Protein AF-A0A8J5HLI8-F1 (afdb_monomer_lite)

Sequence (164 aa):
MSLSFPCSLRTPNSSSSIISHSTKELLLYYRTNPILLYWLLFIMSVLVSLPLEPLPLNAGILSGFSGLESVPGPQLPQIDFLKQWNDENQKKYAENDARFKSSSVLKELLEKSRLNKERNQRETQDKYCLRGAEWGVGDCSTQGMTQEDRDEFVSMLKKRAGGD

Organism: Zingiber officinale (NCBI:txid94328)

Foldseek 3Di:
DDDDDDDDDDDDDDPPPPVPPVVVVVVVVCVVCVPVVVVVVVVVVVVVPDPPPPDPPPPPPPPPDPDPPPPPDPDPPPPVVVVVVVVVVVVVVVVVVVVVVPDPVVVVVVVVVVVVVVVVVQLVVLVVLLVCLVVQDDPNGPVPPDPVVSVVVNVVSCVVNVHD

pLDDT: mean 74.15, std 18.77, range [30.2, 95.88]

Radius of gyration: 31.37 Å; chains: 1; bounding box: 64×56×74 Å

Secondary structure (DSSP, 8-state):
----------PPP--SSHHHHHHHHHHHHHHH-HHHHHHHHHHHHHHHHS--PPPP--TTSSTT---S--PPPP-----HHHHHHHHHHHHHHHHHHHHHHH-HHHHHHHHHHHHHHHHHHHHHHHHHHHHHHHHT-STT--TTS-HHHHHHHHHHHHHHTT--

Structure (mmCIF, N/CA/C/O backbone):
data_AF-A0A8J5HLI8-F1
#
_entry.id   AF-A0A8J5HLI8-F1
#
loop_
_atom_site.group_PDB
_atom_site.id
_atom_site.type_symbol
_atom_site.label_atom_id
_atom_site.label_alt_id
_atom_site.label_comp_id
_atom_site.label_asym_id
_atom_site.label_entity_id
_atom_site.label_seq_id
_atom_site.pdbx_PDB_ins_code
_atom_site.Cartn_x
_atom_site.Cartn_y
_atom_site.Cartn_z
_atom_site.occupancy
_atom_site.B_iso_or_equiv
_atom_site.auth_seq_id
_atom_site.auth_comp_id
_atom_site.auth_asym_id
_atom_site.auth_atom_id
_atom_site.pdbx_PDB_model_num
ATOM 1 N N . MET A 1 1 ? 38.967 17.977 19.215 1.00 33.03 1 MET A N 1
ATOM 2 C CA . MET A 1 1 ? 39.041 19.353 18.682 1.00 33.03 1 MET A CA 1
ATOM 3 C C . MET A 1 1 ? 38.290 19.392 17.357 1.00 33.03 1 MET A C 1
ATOM 5 O O . MET A 1 1 ? 38.621 18.601 16.491 1.00 33.03 1 MET A O 1
ATOM 9 N N . SER A 1 2 ? 37.119 20.034 17.309 1.00 31.14 2 SER A N 1
ATOM 10 C CA . SER A 1 2 ? 36.920 21.420 16.809 1.00 31.14 2 SER A CA 1
ATOM 11 C C . SER A 1 2 ? 36.676 21.401 15.287 1.00 31.14 2 SER A C 1
ATOM 13 O O . SER A 1 2 ? 37.589 21.073 14.548 1.00 31.14 2 SER A O 1
ATOM 15 N N . LEU A 1 3 ? 35.435 21.477 14.794 1.00 33.69 3 LEU A N 1
ATOM 16 C CA . LEU A 1 3 ? 34.524 22.635 14.662 1.00 33.69 3 LEU A CA 1
ATOM 17 C C . LEU A 1 3 ? 34.582 23.283 13.261 1.00 33.69 3 LEU A C 1
ATOM 19 O O . LEU A 1 3 ? 35.636 23.717 12.815 1.00 33.69 3 LEU A O 1
ATOM 23 N N . SER A 1 4 ? 33.378 23.438 12.694 1.00 30.20 4 SER A N 1
ATOM 24 C CA . SER A 1 4 ? 32.899 24.582 11.896 1.00 30.20 4 SER A CA 1
ATOM 25 C C . SER A 1 4 ? 33.018 24.591 10.358 1.00 30.20 4 SER A C 1
ATOM 27 O O . SER A 1 4 ? 34.085 24.709 9.770 1.00 30.20 4 SER A O 1
ATOM 29 N N . PHE A 1 5 ? 31.822 24.596 9.750 1.00 38.56 5 PHE A N 1
ATOM 30 C CA . PHE A 1 5 ? 31.390 25.259 8.502 1.00 38.56 5 PHE A CA 1
ATOM 31 C C . PHE A 1 5 ? 31.962 26.691 8.338 1.00 38.56 5 PHE A C 1
ATOM 33 O O . PHE A 1 5 ? 32.228 27.326 9.362 1.00 38.56 5 PHE A O 1
ATOM 40 N N . PRO A 1 6 ? 32.103 27.250 7.106 1.00 43.16 6 PRO A N 1
ATOM 41 C CA . PRO A 1 6 ? 30.935 27.739 6.344 1.00 43.16 6 PRO A CA 1
ATOM 42 C C . PRO A 1 6 ? 31.030 27.667 4.804 1.00 43.16 6 PRO A C 1
ATOM 44 O O . PRO A 1 6 ? 32.076 27.910 4.211 1.00 43.16 6 PRO A O 1
ATOM 47 N N . CYS A 1 7 ? 29.889 27.453 4.138 1.00 32.44 7 CYS A N 1
ATOM 48 C CA . CYS A 1 7 ? 29.722 27.804 2.727 1.00 32.44 7 CYS A CA 1
ATOM 49 C C . CYS A 1 7 ? 28.674 28.916 2.609 1.00 32.44 7 CYS A C 1
ATOM 51 O O . CYS A 1 7 ? 27.564 28.819 3.128 1.00 32.44 7 CYS A O 1
ATOM 53 N N . SER A 1 8 ? 29.103 29.998 1.971 1.00 32.28 8 SER A N 1
ATOM 54 C CA . SER A 1 8 ? 28.447 31.295 1.855 1.00 32.28 8 SER A CA 1
ATOM 55 C C . SER A 1 8 ? 27.202 31.241 0.957 1.00 32.28 8 SER A C 1
ATOM 57 O O .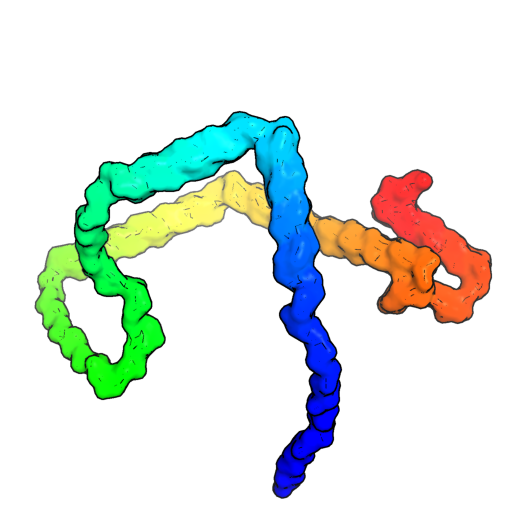 SER A 1 8 ? 27.294 30.825 -0.198 1.00 32.28 8 SER A O 1
ATOM 59 N N . LEU A 1 9 ? 26.048 31.690 1.465 1.00 34.34 9 LEU A N 1
ATOM 60 C CA . LEU A 1 9 ? 24.851 31.962 0.663 1.00 34.34 9 LEU A CA 1
ATOM 61 C C . LEU A 1 9 ? 24.996 33.337 -0.005 1.00 34.34 9 LEU A C 1
ATOM 63 O O . LEU A 1 9 ? 25.000 34.368 0.666 1.00 34.34 9 LEU A O 1
ATOM 67 N N . ARG A 1 10 ? 25.058 33.356 -1.338 1.00 33.34 10 ARG A N 1
ATOM 68 C CA . ARG A 1 10 ? 24.853 34.558 -2.152 1.00 33.34 10 ARG A CA 1
ATOM 69 C C . ARG A 1 10 ? 23.403 34.571 -2.630 1.00 33.34 10 ARG A C 1
ATOM 71 O O . ARG A 1 10 ? 23.010 33.732 -3.432 1.00 33.34 10 ARG A O 1
ATOM 78 N N . THR A 1 11 ? 22.612 35.512 -2.128 1.00 36.28 11 THR A N 1
ATOM 79 C CA . THR A 1 11 ? 21.251 35.785 -2.601 1.00 36.28 11 THR A CA 1
ATOM 80 C C . THR A 1 11 ? 21.286 36.608 -3.894 1.00 36.28 11 THR A C 1
ATOM 82 O O . THR A 1 11 ? 22.055 37.568 -3.988 1.00 36.28 11 THR A O 1
ATOM 85 N N . PRO A 1 12 ? 20.429 36.308 -4.884 1.00 40.56 12 PRO A N 1
ATOM 86 C CA . PRO A 1 12 ? 19.952 37.307 -5.821 1.00 40.56 12 PRO A CA 1
ATOM 87 C C . PRO A 1 12 ? 18.542 37.766 -5.423 1.00 40.56 12 PRO A C 1
ATOM 89 O O . PRO A 1 12 ? 17.614 36.973 -5.269 1.00 40.56 12 PRO A O 1
ATOM 92 N N . ASN A 1 13 ? 18.409 39.081 -5.262 1.00 44.47 13 ASN A N 1
ATOM 93 C CA . ASN A 1 13 ? 17.150 39.811 -5.159 1.00 44.47 13 ASN A CA 1
ATOM 94 C C . ASN A 1 13 ? 16.282 39.582 -6.407 1.00 44.47 13 ASN A C 1
ATOM 96 O O . ASN A 1 13 ? 16.722 39.918 -7.503 1.00 44.47 13 ASN A O 1
ATOM 100 N N . SER A 1 14 ? 15.043 39.100 -6.249 1.00 37.50 14 SER A N 1
ATOM 101 C CA . SER A 1 14 ? 13.959 39.303 -7.229 1.00 37.50 14 SER A CA 1
ATOM 102 C C . SER A 1 14 ? 12.597 38.915 -6.631 1.00 37.50 14 SER A C 1
ATOM 104 O O . SER A 1 14 ? 12.028 37.872 -6.942 1.00 37.50 14 SER A O 1
ATOM 106 N N . SER A 1 15 ? 12.073 39.743 -5.724 1.00 43.59 15 SER A N 1
ATOM 107 C CA . SER A 1 15 ? 10.790 39.496 -5.035 1.00 43.59 15 SER A CA 1
ATOM 108 C C . SER A 1 15 ? 9.577 40.154 -5.710 1.00 43.59 15 SER A C 1
ATOM 110 O O . SER A 1 15 ? 8.487 40.147 -5.144 1.00 43.59 15 SER A O 1
ATOM 112 N N . SER A 1 16 ? 9.721 40.722 -6.911 1.00 46.06 16 SER A N 1
ATOM 113 C CA . SER A 1 16 ? 8.694 41.624 -7.468 1.00 46.06 16 SER A CA 1
ATOM 114 C C . SER A 1 16 ? 7.832 41.032 -8.592 1.00 46.06 16 SER A C 1
ATOM 116 O O . SER A 1 16 ? 6.851 41.658 -8.981 1.00 46.06 16 SER A O 1
ATOM 118 N N . SER A 1 17 ? 8.144 39.847 -9.130 1.00 42.97 17 SER A N 1
ATOM 119 C CA . SER A 1 17 ? 7.461 39.312 -10.327 1.00 42.97 17 SER A CA 1
ATOM 120 C C . SER A 1 17 ? 6.417 38.218 -10.061 1.00 42.97 17 SER A C 1
ATOM 122 O O . SER A 1 17 ? 5.567 37.977 -10.916 1.00 42.97 17 SER A O 1
ATOM 124 N N . ILE A 1 18 ? 6.409 37.586 -8.883 1.00 46.09 18 ILE A N 1
ATOM 125 C CA . ILE A 1 18 ? 5.543 36.418 -8.613 1.00 46.09 18 ILE A CA 1
ATOM 126 C C . ILE A 1 18 ? 4.089 36.826 -8.290 1.00 46.09 18 ILE A C 1
ATOM 128 O O . ILE A 1 18 ? 3.152 36.087 -8.585 1.00 46.09 18 ILE A O 1
ATOM 132 N N . ILE A 1 19 ? 3.859 38.036 -7.767 1.00 47.78 19 ILE A N 1
ATOM 133 C CA . ILE A 1 19 ? 2.524 38.467 -7.304 1.00 47.78 19 ILE A CA 1
ATOM 134 C C . ILE A 1 19 ? 1.585 38.850 -8.473 1.00 47.78 19 ILE A C 1
ATOM 136 O O . ILE A 1 19 ? 0.367 38.747 -8.347 1.00 47.78 19 ILE A O 1
ATOM 140 N N . SER A 1 20 ? 2.111 39.241 -9.642 1.00 47.78 20 SER A N 1
ATOM 141 C CA . SER A 1 20 ? 1.281 39.771 -10.744 1.00 47.78 20 SER A CA 1
ATOM 142 C C . SER A 1 20 ? 0.682 38.704 -11.675 1.00 47.78 20 SER A C 1
ATOM 144 O O . SER A 1 20 ? -0.356 38.946 -12.289 1.00 47.78 20 SER A O 1
ATOM 146 N N . HIS A 1 21 ? 1.293 37.520 -11.785 1.00 43.38 21 HIS A N 1
ATOM 147 C CA . HIS A 1 21 ? 0.792 36.467 -12.683 1.00 43.38 21 HIS A CA 1
ATOM 148 C C . HIS A 1 21 ? -0.426 35.729 -12.103 1.00 43.38 21 HIS A C 1
ATOM 150 O O . HIS A 1 21 ? -1.353 35.390 -12.834 1.00 43.38 21 HIS A O 1
ATOM 156 N N . SER A 1 22 ? -0.462 35.547 -10.780 1.00 54.81 22 SER A N 1
ATOM 157 C CA . SER A 1 22 ? -1.525 34.805 -10.089 1.00 54.81 22 SER A CA 1
ATOM 158 C C . SER A 1 22 ? -2.890 35.514 -10.145 1.00 54.81 22 SER A C 1
ATOM 160 O O . SER A 1 22 ? -3.931 34.882 -10.320 1.00 54.81 22 SER A O 1
ATOM 162 N N . THR A 1 23 ? -2.906 36.849 -10.079 1.00 58.97 23 THR A N 1
ATOM 163 C CA . THR A 1 23 ? -4.155 37.631 -10.053 1.00 58.97 23 THR A CA 1
ATOM 164 C C . THR A 1 23 ? -4.862 37.693 -11.408 1.00 58.97 23 THR A C 1
ATOM 166 O O . THR A 1 23 ? -6.088 37.787 -11.451 1.00 58.97 23 THR A O 1
ATOM 169 N N . LYS A 1 24 ? -4.122 37.604 -12.520 1.00 58.19 24 LYS A N 1
ATOM 170 C CA . LYS A 1 24 ? -4.693 37.638 -13.878 1.00 58.19 24 LYS A CA 1
ATOM 171 C C . LYS A 1 24 ? -5.354 36.313 -14.263 1.00 58.19 24 LYS A C 1
ATOM 173 O O . LYS A 1 24 ? -6.447 36.332 -14.823 1.00 58.19 24 LYS A O 1
ATOM 178 N N . GLU A 1 25 ? -4.737 35.191 -13.899 1.00 60.38 25 GLU A N 1
ATOM 179 C CA . GLU A 1 25 ? -5.294 33.846 -14.107 1.00 60.38 25 GLU A CA 1
ATOM 180 C C . GLU A 1 25 ? -6.590 33.642 -13.305 1.00 60.38 25 GLU A C 1
ATOM 182 O O . GLU A 1 25 ? -7.599 33.183 -13.842 1.00 60.38 25 GLU A O 1
ATOM 187 N N . LEU A 1 26 ? -6.616 34.088 -12.043 1.00 60.97 26 LEU A N 1
ATOM 188 C CA . LEU A 1 26 ? -7.827 34.045 -11.216 1.00 60.97 26 LEU A CA 1
ATOM 189 C C . LEU A 1 26 ? -8.957 34.918 -11.785 1.00 60.97 26 LEU A C 1
ATOM 191 O O . LEU A 1 26 ? -10.111 34.492 -11.801 1.00 60.97 26 LEU A O 1
ATOM 195 N N . LEU A 1 27 ? -8.652 36.111 -12.305 1.00 59.38 27 LEU A N 1
ATOM 196 C CA . LEU A 1 27 ? -9.665 36.981 -12.916 1.00 59.38 27 LEU A CA 1
ATOM 197 C C . LEU A 1 27 ? -10.239 36.411 -14.223 1.00 59.38 27 LEU A C 1
ATOM 199 O O . LEU A 1 27 ? -11.434 36.569 -14.480 1.00 59.38 27 LEU A O 1
ATOM 203 N N . LEU A 1 28 ? -9.430 35.725 -15.038 1.00 58.72 28 LEU A N 1
ATOM 204 C CA . LEU A 1 28 ? -9.914 35.041 -16.244 1.00 58.72 28 LEU A CA 1
ATOM 205 C C . LEU A 1 28 ? -10.793 33.829 -15.902 1.00 58.72 28 LEU A C 1
ATOM 207 O O . LEU A 1 28 ? -11.820 33.615 -16.549 1.00 58.72 28 LEU A O 1
ATOM 211 N N . TYR A 1 29 ? -10.461 33.093 -14.839 1.00 60.44 29 TYR A N 1
ATOM 212 C CA . TYR A 1 29 ? -11.270 31.977 -14.346 1.00 60.44 29 TYR A CA 1
ATOM 213 C C . TYR A 1 29 ? -12.655 32.433 -13.853 1.00 60.44 29 TYR A C 1
ATOM 215 O O . TYR A 1 29 ? -13.677 31.873 -14.248 1.00 60.44 29 TYR A O 1
ATOM 223 N N . TYR A 1 30 ? -12.722 33.522 -13.085 1.00 57.78 30 TYR A N 1
ATOM 224 C CA . TYR A 1 30 ? -13.994 34.083 -12.613 1.00 57.78 30 TYR A CA 1
ATOM 225 C C . TYR A 1 30 ? -14.850 34.716 -13.720 1.00 57.78 30 TYR A C 1
ATOM 227 O O . TYR A 1 30 ? -16.074 34.765 -13.603 1.00 57.78 30 TYR A O 1
ATOM 235 N N . ARG A 1 31 ? -14.232 35.167 -14.819 1.00 56.12 31 ARG A N 1
ATOM 236 C CA . ARG A 1 31 ? -14.945 35.723 -15.978 1.00 56.12 31 ARG A CA 1
ATOM 237 C C . ARG A 1 31 ? -15.644 34.656 -16.827 1.00 56.12 31 ARG A C 1
ATOM 239 O O . ARG A 1 31 ? -16.620 34.975 -17.499 1.00 56.12 31 ARG A O 1
ATOM 246 N N . THR A 1 32 ? -15.170 33.410 -16.801 1.00 62.66 32 THR A N 1
ATOM 247 C CA . THR A 1 32 ? -15.750 32.308 -17.593 1.00 62.66 32 THR A CA 1
ATOM 248 C C . THR A 1 32 ? -16.896 31.585 -16.886 1.00 62.66 32 THR A C 1
ATOM 250 O O . THR A 1 32 ? -17.708 30.953 -17.554 1.00 62.66 32 THR A O 1
ATOM 253 N N . ASN A 1 33 ? -17.011 31.705 -15.557 1.00 64.12 33 ASN A N 1
ATOM 254 C CA . ASN A 1 33 ? -18.016 30.991 -14.767 1.00 64.12 33 ASN A CA 1
ATOM 255 C C . ASN A 1 33 ? -18.652 31.895 -13.691 1.00 64.12 33 ASN A C 1
ATOM 257 O O . ASN A 1 33 ? -18.245 31.846 -12.527 1.00 64.12 33 ASN A O 1
ATOM 261 N N . PRO A 1 34 ? -19.698 32.680 -14.026 1.00 68.19 34 PRO A N 1
ATOM 262 C CA . PRO A 1 34 ? -20.361 33.563 -13.061 1.00 68.19 34 PRO A CA 1
ATOM 263 C C . PRO A 1 34 ? -21.000 32.784 -11.902 1.00 68.19 34 PRO A C 1
ATOM 265 O O . PRO A 1 34 ? -21.127 33.304 -10.800 1.00 68.19 34 PRO A O 1
ATOM 268 N N . ILE A 1 35 ? -21.336 31.509 -12.117 1.00 75.44 35 ILE A N 1
ATOM 269 C CA . ILE A 1 35 ? -21.903 30.616 -11.101 1.00 75.44 35 ILE A CA 1
ATOM 270 C C . ILE A 1 35 ? -20.911 30.397 -9.947 1.00 75.44 35 ILE A C 1
ATOM 272 O O . ILE A 1 35 ? -21.309 30.461 -8.789 1.00 75.44 35 ILE A O 1
ATOM 276 N N . LEU A 1 36 ? -19.616 30.223 -10.233 1.00 75.12 36 LEU A N 1
ATOM 277 C CA . LEU A 1 36 ? -18.587 30.070 -9.194 1.00 75.12 36 LEU A CA 1
ATOM 278 C C . LEU A 1 36 ? -18.420 31.347 -8.360 1.00 75.12 36 LEU A C 1
ATOM 280 O O . LEU A 1 36 ? -18.214 31.261 -7.151 1.00 75.12 36 LEU A O 1
ATOM 284 N N . LEU A 1 37 ? -18.593 32.521 -8.979 1.00 76.62 37 LEU A N 1
ATOM 285 C CA . LEU A 1 37 ? -18.614 33.800 -8.266 1.00 76.62 37 LEU A CA 1
ATOM 286 C C . LEU A 1 37 ? -19.785 33.900 -7.301 1.00 76.62 37 LEU A C 1
ATOM 288 O O . LEU A 1 37 ? -19.589 34.254 -6.142 1.00 76.62 37 LEU A O 1
ATOM 292 N N . TYR A 1 38 ? -20.981 33.536 -7.756 1.00 78.56 38 TYR A N 1
ATOM 293 C CA . TYR A 1 38 ? -22.163 33.517 -6.903 1.00 78.56 38 TYR A CA 1
ATOM 294 C C . TYR A 1 38 ? -22.027 32.520 -5.751 1.00 78.56 38 TYR A C 1
ATOM 296 O O . TYR A 1 38 ? -22.377 32.865 -4.629 1.00 78.56 38 TYR A O 1
ATOM 304 N N . TRP A 1 39 ? -21.463 31.332 -5.984 1.00 81.50 39 TRP A N 1
ATOM 305 C CA . TRP A 1 39 ? -21.210 30.352 -4.924 1.00 81.50 39 TRP A CA 1
ATOM 306 C C . TRP A 1 39 ? -20.206 30.854 -3.881 1.00 81.50 39 TRP A C 1
ATOM 308 O O . TRP A 1 39 ? -20.435 30.692 -2.685 1.00 81.50 39 TRP A O 1
ATOM 318 N N . LEU A 1 40 ? -19.122 31.503 -4.306 1.00 81.69 40 LEU A N 1
ATOM 319 C CA . LEU A 1 40 ? -18.107 32.020 -3.385 1.00 81.69 40 LEU A CA 1
ATOM 320 C C . LEU A 1 40 ? -18.614 33.235 -2.599 1.00 81.69 40 LEU A C 1
ATOM 322 O O . LEU A 1 40 ? -18.397 33.313 -1.391 1.00 81.69 40 LEU A O 1
ATOM 326 N N . LEU A 1 41 ? -19.375 34.128 -3.237 1.00 82.31 41 LEU A N 1
ATOM 327 C CA . LEU A 1 41 ? -20.055 35.229 -2.549 1.00 82.31 41 LEU A CA 1
ATOM 328 C C . LEU A 1 41 ? -21.144 34.728 -1.591 1.00 82.31 41 LEU A C 1
ATOM 330 O O . LEU A 1 41 ? -21.294 35.273 -0.500 1.00 82.31 41 LEU A O 1
ATOM 334 N N . PHE A 1 42 ? -21.865 33.666 -1.956 1.00 81.75 42 PHE A N 1
ATOM 335 C CA . PHE A 1 42 ? -22.874 33.039 -1.105 1.00 81.75 42 PHE A CA 1
ATOM 336 C C . PHE A 1 42 ? -22.248 32.418 0.150 1.00 81.75 42 PHE A C 1
ATOM 338 O O . PHE A 1 42 ? -22.711 32.689 1.255 1.00 81.75 42 PHE A O 1
ATOM 345 N N . ILE A 1 43 ? -21.145 31.675 0.010 1.00 82.81 43 ILE A N 1
ATOM 346 C CA . ILE A 1 43 ? -20.406 31.106 1.150 1.00 82.81 43 ILE A CA 1
ATOM 347 C C . ILE A 1 43 ? -19.894 32.217 2.078 1.00 82.81 43 ILE A C 1
ATOM 349 O O . ILE A 1 43 ? -20.052 32.118 3.295 1.00 82.81 43 ILE A O 1
ATOM 353 N N . MET A 1 44 ? -19.345 33.302 1.523 1.00 79.00 44 MET A N 1
ATOM 354 C CA . MET A 1 44 ? -18.882 34.444 2.321 1.00 79.00 44 MET A CA 1
ATOM 355 C C . MET A 1 44 ? -20.037 35.172 3.028 1.00 79.00 44 MET A C 1
ATOM 357 O O . MET A 1 44 ? -19.896 35.558 4.185 1.00 79.00 44 MET A O 1
ATOM 361 N N . SER A 1 45 ? -21.196 35.318 2.379 1.00 77.31 45 SER A N 1
ATOM 362 C CA . SER A 1 45 ? -22.390 35.933 2.978 1.00 77.31 45 SER A CA 1
ATOM 363 C C . SER A 1 45 ? -22.973 35.098 4.123 1.00 77.31 45 SER A C 1
ATOM 365 O O . SER A 1 45 ? -23.423 35.655 5.128 1.00 77.31 45 SER A O 1
ATOM 367 N N . VAL A 1 46 ? -22.974 33.770 3.980 1.00 75.19 46 VAL A N 1
ATOM 368 C CA . VAL A 1 46 ? -23.428 32.838 5.023 1.00 75.19 46 VAL A CA 1
ATOM 369 C C . VAL A 1 46 ? -22.482 32.886 6.225 1.00 75.19 46 VAL A C 1
ATOM 371 O O . VAL A 1 46 ? -22.949 32.912 7.361 1.00 75.19 46 VAL A O 1
ATOM 374 N N . LEU A 1 47 ? -21.170 32.997 5.991 1.00 71.12 47 LEU A N 1
ATOM 375 C CA . LEU A 1 47 ? -20.164 33.073 7.054 1.00 71.12 47 LEU A CA 1
ATOM 376 C C . LEU A 1 47 ? -20.276 34.345 7.913 1.00 71.12 47 LEU A C 1
ATOM 378 O O . LEU A 1 47 ? -20.031 34.292 9.112 1.00 71.12 47 LEU A O 1
ATOM 382 N N . VAL A 1 48 ? -20.677 35.475 7.319 1.00 72.69 48 VAL A N 1
ATOM 383 C CA . VAL A 1 48 ? -20.849 36.762 8.028 1.00 72.69 48 VAL A CA 1
ATOM 384 C C . VAL A 1 48 ? -22.137 36.808 8.859 1.00 72.69 48 VAL A C 1
ATOM 386 O O . VAL A 1 48 ? -22.229 37.579 9.811 1.00 72.69 48 VAL A O 1
ATOM 389 N N . SER A 1 49 ? -23.126 35.980 8.519 1.00 70.50 49 SER A N 1
ATOM 390 C CA . SER A 1 49 ? -24.446 35.976 9.167 1.00 70.50 49 SER A CA 1
ATOM 391 C C . SER A 1 49 ? -24.560 34.953 10.305 1.00 70.50 49 SER A C 1
ATOM 393 O O . SER A 1 49 ? -25.573 34.926 11.004 1.00 70.50 49 SER A O 1
ATOM 395 N N . LEU A 1 50 ? -23.540 34.111 10.501 1.00 72.38 50 LEU A N 1
ATOM 396 C CA . LEU A 1 50 ? -23.448 33.206 11.643 1.00 72.38 50 LEU A CA 1
ATOM 397 C C . LEU A 1 50 ? -23.034 34.016 12.882 1.00 72.38 50 LEU A C 1
ATOM 399 O O . LEU A 1 50 ? -21.967 34.637 12.861 1.00 72.38 50 LEU A O 1
ATOM 403 N N . PRO A 1 51 ? -23.837 34.038 13.963 1.00 61.81 51 PRO A N 1
ATOM 404 C CA . PRO A 1 51 ? -23.390 34.629 15.214 1.00 61.81 51 PRO A CA 1
ATOM 405 C C . PRO A 1 51 ? -22.110 33.907 15.649 1.00 61.81 51 PRO A C 1
ATOM 407 O O . PRO A 1 51 ? -22.079 32.678 15.714 1.00 61.81 51 PRO A O 1
ATOM 410 N N . LEU A 1 52 ? -21.047 34.671 15.925 1.00 65.56 52 LEU A N 1
ATOM 411 C CA . LEU A 1 52 ? -19.881 34.186 16.663 1.00 65.56 52 LEU A CA 1
ATOM 412 C C . LEU A 1 52 ? -20.344 33.853 18.088 1.00 65.56 52 LEU A C 1
ATOM 414 O O . LEU A 1 52 ? -20.129 34.614 19.030 1.00 65.56 52 LEU A O 1
ATOM 418 N N . GLU A 1 53 ? -21.028 32.726 18.246 1.00 69.38 53 GLU A N 1
ATOM 419 C CA . GLU A 1 53 ? -21.151 32.087 19.543 1.00 69.38 53 GLU A CA 1
ATOM 420 C C . GLU A 1 53 ? -19.730 31.706 19.976 1.00 69.38 53 GLU A C 1
ATOM 422 O O . GLU A 1 53 ? -18.995 31.085 19.196 1.00 69.38 53 GLU A O 1
ATOM 427 N N . PRO A 1 54 ? -19.281 32.121 21.175 1.00 65.31 54 PRO A N 1
ATOM 428 C CA . PRO A 1 54 ? -17.987 31.702 21.673 1.00 65.31 54 PRO A CA 1
ATOM 429 C C . PRO A 1 54 ? -18.003 30.178 21.742 1.00 65.31 54 PRO A C 1
ATOM 431 O O . PRO A 1 54 ? -18.783 29.590 22.492 1.00 65.31 54 PRO A O 1
ATOM 434 N N . LEU A 1 55 ? -17.141 29.542 20.946 1.00 65.06 55 LEU A N 1
ATOM 435 C CA . LEU A 1 55 ? -16.816 28.133 21.119 1.00 65.06 55 LEU A CA 1
ATOM 436 C C . LEU A 1 55 ? -16.535 27.931 22.616 1.00 65.06 55 LEU A C 1
ATOM 438 O O . LEU A 1 55 ? -15.700 28.671 23.152 1.00 65.06 55 LEU A O 1
ATOM 442 N N . PRO A 1 56 ? -17.207 26.992 23.313 1.00 58.41 56 PRO A N 1
ATOM 443 C CA . PRO A 1 56 ? -16.810 26.649 24.668 1.00 58.41 56 PRO A CA 1
ATOM 444 C C . PRO A 1 56 ? -15.330 26.302 24.589 1.00 58.41 56 PRO A C 1
ATOM 446 O O . PRO A 1 56 ? -14.939 25.432 23.808 1.00 58.41 56 PRO A O 1
ATOM 449 N N . LEU A 1 57 ? -14.515 27.084 25.298 1.00 49.03 57 LEU A N 1
ATOM 450 C CA . LEU A 1 57 ? -13.065 27.049 25.219 1.00 49.03 57 LEU A CA 1
ATOM 451 C C . LEU A 1 57 ? -12.612 25.613 25.498 1.00 49.03 57 LEU A C 1
ATOM 453 O O . LEU A 1 57 ? -12.550 25.166 26.641 1.00 49.03 57 LEU A O 1
ATOM 457 N N . ASN A 1 58 ? -12.345 24.869 24.431 1.00 53.47 58 ASN A N 1
ATOM 458 C CA . ASN A 1 58 ? -11.720 23.570 24.503 1.00 53.47 58 ASN A CA 1
ATOM 459 C C . ASN A 1 58 ? -10.280 23.850 24.932 1.00 53.47 58 ASN A C 1
ATOM 461 O O . ASN A 1 58 ? -9.457 24.304 24.133 1.00 53.47 58 ASN A O 1
ATOM 465 N N . ALA A 1 59 ? -10.000 23.675 26.221 1.00 59.19 59 ALA A N 1
ATOM 466 C CA . ALA A 1 59 ? -8.654 23.704 26.769 1.00 59.19 59 ALA A CA 1
ATOM 467 C C . ALA A 1 59 ? -7.876 22.495 26.216 1.00 59.19 59 ALA A C 1
ATOM 469 O O . ALA A 1 59 ? -7.692 21.488 26.887 1.00 59.19 59 ALA A O 1
ATOM 470 N N . GLY A 1 60 ? -7.476 22.581 24.948 1.00 56.94 60 GLY A N 1
ATOM 471 C CA . GLY A 1 60 ? -6.866 21.478 24.208 1.00 56.94 60 GLY A CA 1
ATOM 472 C C . GLY A 1 60 ? -5.951 21.912 23.064 1.00 56.94 60 GLY A C 1
ATOM 473 O O . GLY A 1 60 ? -5.432 21.058 22.359 1.00 56.94 60 GLY A O 1
ATOM 474 N N . ILE A 1 61 ? -5.717 23.218 22.877 1.00 58.28 61 ILE A N 1
ATOM 475 C CA . ILE A 1 61 ? -4.802 23.738 21.837 1.00 58.28 61 ILE A CA 1
ATOM 476 C C . ILE A 1 61 ? -3.490 24.285 22.432 1.00 58.28 61 ILE A C 1
ATOM 478 O O . ILE A 1 61 ? -2.634 24.779 21.707 1.00 58.28 61 ILE A O 1
ATOM 482 N N . LEU A 1 62 ? -3.300 24.167 23.755 1.00 53.31 62 LEU A N 1
ATOM 483 C CA . LEU A 1 62 ? -2.062 24.568 24.438 1.00 53.31 62 LEU A CA 1
ATOM 484 C C . LEU A 1 62 ? -1.463 23.491 25.358 1.00 53.31 62 LEU A C 1
ATOM 486 O O . LEU A 1 62 ? -0.515 23.777 26.081 1.00 53.31 62 LEU A O 1
ATOM 490 N N . SER A 1 63 ? -1.936 22.237 25.317 1.00 57.00 63 SER A N 1
ATOM 491 C CA . SER A 1 63 ? -1.380 21.156 26.160 1.00 57.00 63 SER A CA 1
ATOM 492 C C . SER A 1 63 ? -0.062 20.562 25.627 1.00 57.00 63 SER A C 1
ATOM 494 O O . SER A 1 63 ? 0.285 19.429 25.954 1.00 57.00 63 SER A O 1
ATOM 496 N N . GLY A 1 64 ? 0.652 21.295 24.768 1.00 56.12 64 GLY A N 1
ATOM 497 C CA . GLY A 1 64 ? 1.923 20.877 24.170 1.00 56.12 64 GLY A CA 1
ATOM 498 C C . GLY A 1 64 ? 3.142 21.673 24.639 1.00 56.12 64 GLY A C 1
ATOM 499 O O . GLY A 1 64 ? 4.261 21.290 24.315 1.00 56.12 64 GLY A O 1
ATOM 500 N N . PHE A 1 65 ? 2.960 22.761 25.398 1.00 53.59 65 PHE A N 1
ATOM 501 C CA . PHE A 1 65 ? 4.077 23.484 26.005 1.00 53.59 65 PHE A CA 1
ATOM 502 C C . PHE A 1 65 ? 4.128 23.156 27.494 1.00 53.59 65 PHE A C 1
ATOM 504 O O . PHE A 1 65 ? 3.419 23.751 28.304 1.00 53.59 65 PHE A O 1
ATOM 511 N N . SER A 1 66 ? 4.965 22.188 27.864 1.00 58.66 66 SER A N 1
ATOM 512 C CA . SER A 1 66 ? 5.353 21.962 29.255 1.00 58.66 66 SER A CA 1
ATOM 513 C C . SER A 1 66 ? 6.252 23.117 29.713 1.00 58.66 66 SER A C 1
ATOM 515 O O . SER A 1 66 ? 7.477 23.001 29.738 1.00 58.66 66 SER A O 1
ATOM 517 N N . GLY A 1 67 ? 5.639 24.266 30.005 1.00 56.22 67 GLY A N 1
ATOM 518 C CA . GLY A 1 67 ? 6.259 25.328 30.790 1.00 56.22 67 GLY A CA 1
ATOM 519 C C . GLY A 1 67 ? 6.453 24.858 32.235 1.00 56.22 67 GLY A C 1
ATOM 520 O O . GLY A 1 67 ? 5.721 23.992 32.705 1.00 56.22 67 GLY A O 1
ATOM 521 N N . LEU A 1 68 ? 7.450 25.419 32.919 1.00 59.59 68 LEU A N 1
ATOM 522 C CA . LEU A 1 68 ? 8.017 25.030 34.224 1.00 59.59 68 LEU A CA 1
ATOM 523 C C . LEU A 1 68 ? 7.062 25.026 35.448 1.00 59.59 68 LEU A C 1
ATOM 525 O O . LEU A 1 68 ? 7.529 25.001 36.579 1.00 59.59 68 LEU A O 1
ATOM 529 N N . GLU A 1 69 ? 5.747 24.990 35.253 1.00 58.47 69 GLU A N 1
ATOM 530 C CA . GLU A 1 69 ? 4.724 24.936 36.303 1.00 58.47 69 GLU A CA 1
ATOM 531 C C . GLU A 1 69 ? 3.723 23.803 36.006 1.00 58.47 69 GLU A C 1
ATOM 533 O O . GLU A 1 69 ? 2.512 24.011 35.946 1.00 58.47 69 GLU A O 1
ATOM 538 N N . SER A 1 70 ? 4.194 22.567 35.797 1.00 55.97 70 SER A N 1
ATOM 539 C CA . SER A 1 70 ? 3.300 21.407 35.913 1.00 55.97 70 SER A CA 1
ATOM 540 C C . SER A 1 70 ? 3.042 21.156 37.398 1.00 55.97 70 SER A C 1
ATOM 542 O O . SER A 1 70 ? 3.609 20.241 38.000 1.00 55.97 70 SER A O 1
ATOM 544 N N . VAL A 1 71 ? 2.232 22.020 38.012 1.00 65.62 71 VAL A N 1
ATOM 545 C CA . VAL A 1 71 ? 1.659 21.754 39.331 1.00 65.62 71 VAL A CA 1
ATOM 546 C C . VAL A 1 71 ? 0.994 20.382 39.223 1.00 65.62 71 VAL A C 1
ATOM 548 O O . VAL A 1 71 ? 0.138 20.209 38.347 1.00 65.62 71 VAL A O 1
ATOM 551 N N . PRO A 1 72 ? 1.420 19.377 40.012 1.00 66.62 72 PRO A N 1
ATOM 552 C CA . PRO A 1 72 ? 0.837 18.051 39.928 1.00 66.62 72 PRO A CA 1
ATOM 553 C C . PRO A 1 72 ? -0.659 18.205 40.168 1.00 66.62 72 PRO A C 1
ATOM 555 O O . PRO A 1 72 ? -1.079 18.712 41.211 1.00 66.62 72 PRO A O 1
ATOM 558 N N . GLY A 1 73 ? -1.450 17.834 39.159 1.00 68.81 73 GLY A N 1
ATOM 559 C CA . GLY A 1 73 ? -2.898 17.859 39.266 1.00 68.81 73 GLY A CA 1
ATOM 560 C C . GLY A 1 73 ? -3.306 17.110 40.536 1.00 68.81 73 GLY A C 1
ATOM 561 O O . GLY A 1 73 ? -2.691 16.086 40.855 1.00 68.81 73 GLY A O 1
ATOM 562 N N . PRO A 1 74 ? -4.281 17.625 41.302 1.00 70.62 74 PRO A N 1
ATOM 563 C CA . PRO A 1 74 ? -4.713 16.973 42.527 1.00 70.62 74 PRO A CA 1
ATOM 564 C C . PRO A 1 74 ? -5.062 15.516 42.221 1.00 70.62 74 PRO A C 1
ATOM 566 O O . PRO A 1 74 ? -5.768 15.231 41.253 1.00 70.62 74 PRO A O 1
ATOM 569 N N . GLN A 1 75 ? -4.539 14.596 43.033 1.00 68.31 75 GLN A N 1
ATOM 570 C CA . GLN A 1 75 ? -4.853 13.176 42.921 1.00 68.31 75 GLN A CA 1
ATOM 571 C C . GLN A 1 75 ? -6.366 13.032 43.081 1.00 68.31 75 GLN A C 1
ATOM 573 O O . GLN A 1 75 ? -6.898 13.288 44.165 1.00 68.31 75 GLN A O 1
ATOM 578 N N . LEU A 1 76 ? -7.065 12.684 41.996 1.00 65.94 76 LEU A N 1
ATOM 579 C CA . LEU A 1 76 ? -8.500 12.449 42.073 1.00 65.94 76 LEU A CA 1
ATOM 580 C C . LEU A 1 76 ? -8.731 11.337 43.107 1.00 65.94 76 LEU A C 1
ATOM 582 O O . LEU A 1 76 ? -8.047 10.309 43.041 1.00 65.94 76 LEU A O 1
ATOM 586 N N . PRO A 1 77 ? -9.664 11.512 44.061 1.00 67.44 77 PRO A N 1
ATOM 587 C CA . PRO A 1 77 ? -10.028 10.429 44.958 1.00 67.44 77 PRO A CA 1
ATOM 588 C C . PRO A 1 77 ? -10.453 9.243 44.092 1.00 67.44 77 PRO A C 1
ATOM 590 O O . PRO A 1 77 ? -11.336 9.377 43.243 1.00 67.44 77 PRO A O 1
ATOM 593 N N . GLN A 1 78 ? -9.775 8.104 44.257 1.00 68.44 78 GLN A N 1
ATOM 594 C CA . GLN A 1 78 ? -10.115 6.872 43.553 1.00 68.44 78 GLN A CA 1
ATOM 595 C C . GLN A 1 78 ? -11.454 6.386 44.095 1.00 68.44 78 GLN A C 1
ATOM 597 O O . GLN A 1 78 ? -11.523 5.618 45.046 1.00 68.44 78 GLN A O 1
ATOM 602 N N . ILE A 1 79 ? -12.530 6.901 43.517 1.00 77.50 79 ILE A N 1
ATOM 603 C CA . ILE A 1 79 ? -13.862 6.364 43.720 1.00 77.50 79 ILE A CA 1
ATOM 604 C C . ILE A 1 79 ? -13.900 5.003 43.026 1.00 77.50 79 ILE A C 1
ATOM 606 O O . ILE A 1 79 ? -13.685 4.914 41.815 1.00 77.50 79 ILE A O 1
ATOM 610 N N . ASP A 1 80 ? -14.141 3.945 43.806 1.00 81.81 80 ASP A N 1
ATOM 611 C CA . ASP A 1 80 ? -14.063 2.545 43.359 1.00 81.81 80 ASP A CA 1
ATOM 612 C C . ASP A 1 80 ? -14.900 2.285 42.096 1.00 81.81 80 ASP A C 1
ATOM 614 O O . ASP A 1 80 ? -14.489 1.542 41.206 1.00 81.81 80 ASP A O 1
ATOM 618 N N . PHE A 1 81 ? -16.022 2.998 41.958 1.00 82.75 81 PHE A N 1
ATOM 619 C CA . PHE A 1 81 ? -16.870 2.980 40.769 1.00 82.75 81 PHE A CA 1
ATOM 620 C C . PHE A 1 81 ? -16.165 3.467 39.488 1.00 82.75 81 PHE A C 1
ATOM 622 O O . PHE A 1 81 ? -16.318 2.826 38.452 1.00 82.75 81 PHE A O 1
ATOM 629 N N . LEU A 1 82 ? -15.384 4.559 39.513 1.00 82.31 82 LEU A N 1
ATOM 630 C CA . LEU A 1 82 ? -14.698 5.045 38.298 1.00 82.31 82 LEU A CA 1
ATOM 631 C C . LEU A 1 82 ? -13.605 4.081 37.865 1.00 82.31 82 LEU A C 1
ATOM 633 O O . LEU A 1 82 ? -13.408 3.880 36.669 1.00 82.31 82 LEU A O 1
ATOM 637 N N . LYS A 1 83 ? -12.897 3.495 38.833 1.00 85.31 83 LYS A N 1
ATOM 638 C CA . LYS A 1 83 ? -11.848 2.521 38.552 1.00 85.31 83 LYS A CA 1
ATOM 639 C C . LYS A 1 83 ? -12.446 1.265 37.922 1.00 85.31 83 LYS A C 1
ATOM 641 O O . LYS A 1 83 ? -12.020 0.876 36.841 1.00 85.31 83 LYS A O 1
ATOM 646 N N . GLN A 1 84 ? -13.499 0.718 38.530 1.00 88.44 84 GLN A N 1
ATOM 647 C CA . GLN A 1 84 ? -14.223 -0.426 37.984 1.00 88.44 84 GLN A CA 1
ATOM 648 C C . GLN A 1 84 ? -14.813 -0.125 36.597 1.00 88.44 84 GLN A C 1
ATOM 650 O O . GLN A 1 84 ? -14.676 -0.934 35.686 1.00 88.44 84 GLN A O 1
ATOM 655 N N . TRP A 1 85 ? -15.411 1.053 36.399 1.00 88.44 85 TRP A N 1
ATOM 656 C CA . TRP A 1 85 ? -15.967 1.456 35.105 1.00 88.44 85 TRP A CA 1
ATOM 657 C C . TRP A 1 85 ? -14.883 1.615 34.031 1.00 88.44 85 TRP A C 1
ATOM 659 O O . TRP A 1 85 ? -15.074 1.198 32.888 1.00 88.44 85 TRP A O 1
ATOM 669 N N . ASN A 1 86 ? -13.726 2.185 34.374 1.00 89.12 86 ASN A N 1
ATOM 670 C CA . ASN A 1 86 ? -12.602 2.304 33.449 1.00 89.12 86 ASN A CA 1
ATOM 671 C C . ASN A 1 86 ? -12.033 0.925 33.075 1.00 89.12 86 ASN A C 1
ATOM 673 O O . ASN A 1 86 ? -11.846 0.644 31.891 1.00 89.12 86 ASN A O 1
ATOM 677 N N . ASP A 1 87 ? -11.852 0.043 34.062 1.00 89.75 87 ASP A N 1
ATOM 678 C CA . ASP A 1 87 ? -11.364 -1.326 33.865 1.00 89.75 87 ASP A CA 1
ATOM 679 C C . ASP A 1 87 ? -12.339 -2.155 33.004 1.00 89.75 87 ASP A C 1
ATOM 681 O O . ASP A 1 87 ? -11.929 -2.854 32.073 1.00 89.75 87 ASP A O 1
ATOM 685 N N . GLU A 1 88 ? -13.649 -2.038 33.247 1.00 91.38 88 GLU A N 1
ATOM 686 C CA . GLU A 1 88 ? -14.691 -2.697 32.451 1.00 91.38 88 GLU A CA 1
ATOM 687 C C . GLU A 1 88 ? -14.729 -2.189 31.004 1.00 91.38 88 GLU A C 1
ATOM 689 O O . GLU A 1 88 ? -14.881 -2.984 30.071 1.00 91.38 88 GLU A O 1
ATOM 694 N N . ASN A 1 89 ? -14.559 -0.883 30.783 1.00 92.62 89 ASN A N 1
ATOM 695 C CA . ASN A 1 89 ? -14.479 -0.331 29.433 1.00 92.62 89 ASN A CA 1
ATOM 696 C C . ASN A 1 89 ? -13.211 -0.781 28.714 1.00 92.62 89 ASN A C 1
ATOM 698 O O . ASN A 1 89 ? -13.285 -1.220 27.567 1.00 92.62 89 ASN A O 1
ATOM 702 N N . GLN A 1 90 ? -12.060 -0.740 29.383 1.00 92.81 90 GLN A N 1
ATOM 703 C CA . GLN A 1 90 ? -10.798 -1.209 28.820 1.00 92.81 90 GLN A CA 1
ATOM 704 C C . GLN A 1 90 ? -10.879 -2.687 28.426 1.00 92.81 90 GLN A C 1
ATOM 706 O O . GLN A 1 90 ? -10.449 -3.061 27.331 1.00 92.81 90 GLN A O 1
ATOM 711 N N . LYS A 1 91 ? -11.510 -3.515 29.266 1.00 95.56 91 LYS A N 1
ATOM 712 C CA . LYS A 1 91 ? -11.789 -4.918 28.953 1.00 95.56 91 LYS A CA 1
ATOM 713 C C . LYS A 1 91 ? -12.675 -5.059 27.712 1.00 95.56 91 LYS A C 1
ATOM 715 O O . LYS A 1 91 ? -12.322 -5.814 26.811 1.00 95.56 91 LYS A O 1
ATOM 720 N N . LYS A 1 92 ? -13.765 -4.290 27.604 1.00 95.50 92 LYS A N 1
ATOM 721 C CA . LYS A 1 92 ? -14.637 -4.293 26.412 1.00 95.50 92 LYS A CA 1
ATOM 722 C C . LYS A 1 92 ? -13.896 -3.882 25.137 1.00 95.50 92 LYS A C 1
ATOM 724 O O . LYS A 1 92 ? -14.116 -4.487 24.088 1.00 95.50 92 LYS A O 1
ATOM 729 N N . TYR A 1 93 ? -13.006 -2.891 25.201 1.00 94.88 93 TYR A N 1
ATOM 730 C CA . TYR A 1 93 ? -12.179 -2.505 24.054 1.00 94.88 93 TYR A CA 1
ATOM 731 C C . TYR A 1 93 ? -11.213 -3.621 23.645 1.00 94.88 93 TYR A C 1
ATOM 733 O O . TYR A 1 93 ? -11.113 -3.925 22.458 1.00 94.88 93 TYR A O 1
ATOM 741 N N . ALA A 1 94 ? -10.558 -4.275 24.610 1.00 94.56 94 ALA A N 1
ATOM 742 C CA . ALA A 1 94 ? -9.647 -5.388 24.344 1.00 94.56 94 ALA A CA 1
ATOM 743 C C . ALA A 1 94 ? -10.372 -6.612 23.756 1.00 94.56 94 ALA A C 1
ATOM 745 O O . ALA A 1 94 ? -9.888 -7.224 22.804 1.00 94.56 94 ALA A O 1
ATOM 746 N N . GLU A 1 95 ? -11.554 -6.948 24.276 1.00 94.94 95 GLU A N 1
ATOM 747 C CA . GLU A 1 95 ? -12.397 -8.023 23.744 1.00 94.94 95 GLU A CA 1
ATOM 748 C C . GLU A 1 95 ? -12.862 -7.720 22.318 1.00 94.94 95 GLU A C 1
ATOM 750 O O . GLU A 1 95 ? -12.789 -8.583 21.442 1.00 94.94 95 GLU A O 1
ATOM 755 N N . ASN A 1 96 ? -13.296 -6.487 22.051 1.00 94.81 96 ASN A N 1
ATOM 756 C CA . ASN A 1 96 ? -13.707 -6.079 20.713 1.00 94.81 96 ASN A CA 1
ATOM 757 C C . ASN A 1 96 ? -12.530 -6.099 19.730 1.00 94.81 96 ASN A C 1
ATOM 759 O O . ASN A 1 96 ? -12.680 -6.633 18.634 1.00 94.81 96 ASN A O 1
ATOM 763 N N . ASP A 1 97 ? -11.353 -5.610 20.119 1.00 93.38 97 ASP A N 1
ATOM 764 C CA . ASP A 1 97 ? -10.142 -5.680 19.296 1.00 93.38 97 ASP A CA 1
ATOM 765 C C . ASP A 1 97 ? -9.730 -7.136 19.009 1.00 93.38 97 ASP A C 1
ATOM 767 O O . ASP A 1 97 ? -9.421 -7.487 17.869 1.00 93.38 97 ASP A O 1
ATOM 771 N N . ALA A 1 98 ? -9.830 -8.036 19.994 1.00 94.06 98 ALA A N 1
ATOM 772 C CA . ALA A 1 98 ? -9.591 -9.466 19.796 1.00 94.06 98 ALA A CA 1
ATOM 773 C C . ALA A 1 98 ? -10.619 -10.109 18.842 1.00 94.06 98 ALA A C 1
ATOM 775 O O . ALA A 1 98 ? -10.256 -10.921 17.981 1.00 94.06 98 ALA A O 1
ATOM 776 N N . ARG A 1 99 ? -11.899 -9.724 18.934 1.00 93.31 99 ARG A N 1
ATOM 777 C CA . ARG A 1 99 ? -12.952 -10.153 17.994 1.00 93.31 99 ARG A CA 1
ATOM 778 C C . ARG A 1 99 ? -12.696 -9.641 16.576 1.00 93.31 99 ARG A C 1
ATOM 780 O O . ARG A 1 99 ? -12.819 -10.406 15.622 1.00 93.31 99 ARG A O 1
ATOM 787 N N . PHE A 1 100 ? -12.274 -8.389 16.425 1.00 94.25 100 PHE A N 1
ATOM 788 C CA . PHE A 1 100 ? -11.883 -7.833 15.129 1.00 94.25 100 PHE A CA 1
ATOM 789 C C . PHE A 1 100 ? -10.662 -8.554 14.547 1.00 94.25 100 PHE A C 1
ATOM 791 O O . PHE A 1 100 ? -10.694 -8.968 13.387 1.00 94.25 100 PHE A O 1
ATOM 798 N N . LYS A 1 101 ? -9.624 -8.800 15.354 1.00 91.19 101 LYS A N 1
ATOM 799 C CA . LYS A 1 101 ? -8.400 -9.509 14.940 1.00 91.19 101 LYS A CA 1
ATOM 800 C C . LYS A 1 101 ? -8.639 -10.963 14.539 1.00 91.19 101 LYS A C 1
ATOM 802 O O . LYS A 1 101 ? -7.967 -11.489 13.653 1.00 91.19 101 LYS A O 1
ATOM 807 N N . SER A 1 102 ? -9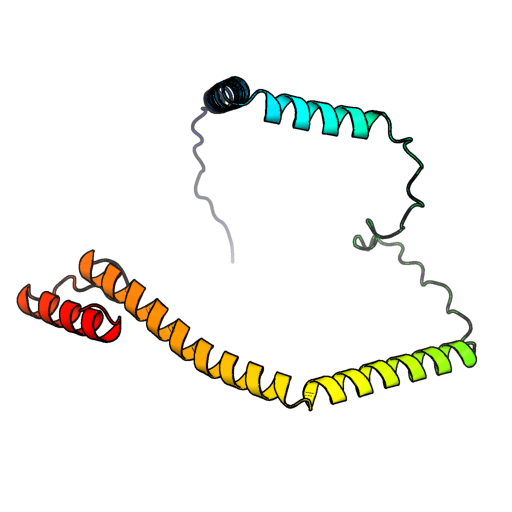.592 -11.621 15.189 1.00 90.62 102 SER A N 1
ATOM 808 C CA . SER A 1 102 ? -9.949 -13.011 14.900 1.00 90.62 102 SER A CA 1
ATOM 809 C C . SER A 1 102 ? -10.912 -13.170 13.722 1.00 90.62 102 SER A C 1
ATOM 811 O O . SER A 1 102 ? -10.995 -14.282 13.187 1.00 90.62 102 SER A O 1
ATOM 813 N N . SER A 1 103 ? -11.574 -12.088 13.287 1.00 94.94 103 SER A N 1
ATOM 814 C CA . SER A 1 103 ? -12.508 -12.095 12.157 1.00 94.94 103 SER A CA 1
ATOM 815 C C . SER A 1 103 ? -11.860 -12.626 10.870 1.00 94.94 103 SER A C 1
ATOM 817 O O . SER A 1 103 ? -10.687 -12.372 10.582 1.00 94.94 103 SER A O 1
ATOM 819 N N . SER A 1 104 ? -12.626 -13.388 10.086 1.00 92.75 104 SER A N 1
ATOM 820 C CA . SER A 1 104 ? -12.161 -13.974 8.820 1.00 92.75 104 SER A CA 1
ATOM 821 C C . SER A 1 104 ? -11.811 -12.905 7.784 1.00 92.75 104 SER A C 1
ATOM 823 O O . SER A 1 104 ? -10.783 -13.007 7.120 1.00 92.75 104 SER A O 1
ATOM 825 N N . VAL A 1 105 ? -12.618 -11.844 7.712 1.00 93.25 105 VAL A N 1
ATOM 826 C CA . VAL A 1 105 ? -12.447 -10.734 6.764 1.00 93.25 105 VAL A CA 1
ATOM 827 C C . VAL A 1 105 ? -11.107 -10.027 6.965 1.00 93.25 105 VAL A C 1
ATOM 829 O O . VAL A 1 105 ? -10.386 -9.785 6.000 1.00 93.25 105 VAL A O 1
ATOM 832 N N . LEU A 1 106 ? -10.726 -9.722 8.212 1.00 9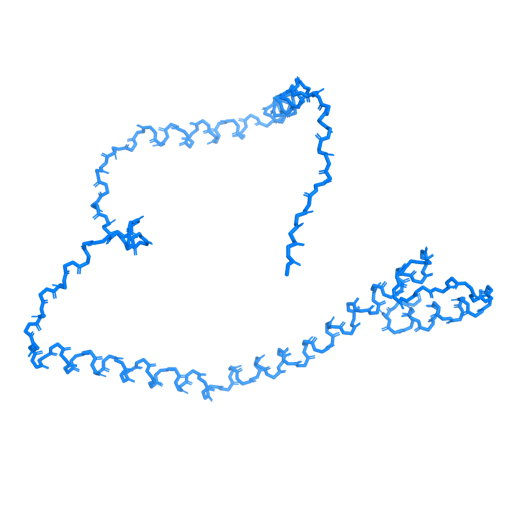4.31 106 LEU A N 1
ATOM 833 C CA . LEU A 1 106 ? -9.457 -9.040 8.465 1.00 94.31 106 LEU A CA 1
ATOM 834 C C . LEU A 1 106 ? -8.258 -9.913 8.081 1.00 94.31 106 LEU A C 1
ATOM 836 O O . LEU A 1 106 ? -7.288 -9.408 7.519 1.00 94.31 106 LEU A O 1
ATOM 840 N N . LYS A 1 107 ? -8.321 -11.218 8.366 1.00 94.44 107 LYS A N 1
ATOM 841 C CA . LYS A 1 107 ? -7.256 -12.163 8.004 1.00 94.44 107 LYS A CA 1
ATOM 842 C C . LYS A 1 107 ? -7.059 -12.221 6.491 1.00 94.44 107 LYS A C 1
ATOM 844 O O . LYS A 1 107 ? -5.925 -12.106 6.034 1.00 94.44 107 LYS A O 1
ATOM 849 N N . GLU A 1 108 ? -8.151 -12.299 5.735 1.00 95.25 108 GLU A N 1
ATOM 850 C CA . GLU A 1 108 ? -8.123 -12.295 4.271 1.00 95.25 108 GLU A CA 1
ATOM 851 C C . GLU A 1 108 ? -7.532 -10.990 3.714 1.00 95.25 108 GLU A C 1
ATOM 853 O O . GLU A 1 108 ? -6.670 -11.012 2.836 1.00 95.25 108 GLU A O 1
ATOM 858 N N . LEU A 1 109 ? -7.948 -9.835 4.244 1.00 95.81 109 LEU A N 1
ATOM 859 C CA . LEU A 1 109 ? -7.433 -8.533 3.807 1.00 95.81 109 LEU A CA 1
ATOM 860 C C . LEU A 1 109 ? -5.952 -8.346 4.152 1.00 95.81 109 LEU A C 1
ATOM 862 O O . LEU A 1 109 ? -5.207 -7.778 3.354 1.00 95.81 109 LEU A O 1
ATOM 866 N N . LEU A 1 110 ? -5.505 -8.840 5.308 1.00 94.81 110 LEU A N 1
ATOM 867 C CA . LEU A 1 110 ? -4.093 -8.816 5.691 1.00 94.81 110 LEU A CA 1
ATOM 868 C C . LEU A 1 110 ? -3.247 -9.716 4.789 1.00 94.81 110 LEU A C 1
ATOM 870 O O . LEU A 1 110 ? -2.148 -9.325 4.400 1.00 94.81 110 LEU A O 1
ATOM 874 N N . GLU A 1 111 ? -3.743 -10.900 4.438 1.00 95.06 111 GLU A N 1
ATOM 875 C CA . GLU A 1 111 ? -3.078 -11.798 3.494 1.00 95.06 111 GLU A CA 1
ATOM 876 C C . GLU A 1 111 ? -2.988 -11.165 2.100 1.00 95.06 111 GLU A C 1
ATOM 878 O O . GLU A 1 111 ? -1.893 -11.037 1.547 1.00 95.06 111 GLU A O 1
ATOM 883 N N . LYS A 1 112 ? -4.101 -10.633 1.583 1.00 95.50 112 LYS A N 1
ATOM 884 C CA . LYS A 1 112 ? -4.135 -9.887 0.316 1.00 95.50 112 LYS A CA 1
ATOM 885 C C . LYS A 1 112 ? -3.199 -8.683 0.329 1.00 95.50 112 LYS A C 1
ATOM 887 O O . LYS A 1 112 ? -2.487 -8.451 -0.644 1.00 95.50 112 LYS A O 1
ATOM 892 N N . SER A 1 113 ? -3.158 -7.924 1.423 1.00 95.44 113 SER A N 1
ATOM 893 C CA . SER A 1 113 ? -2.259 -6.777 1.557 1.00 95.44 113 SER A CA 1
ATOM 894 C C . SER A 1 113 ? -0.790 -7.193 1.547 1.00 95.44 113 SER A C 1
ATOM 896 O O . SER A 1 113 ? 0.023 -6.470 0.975 1.00 95.44 113 SER A O 1
ATOM 898 N N . ARG A 1 114 ? -0.435 -8.331 2.161 1.00 94.06 114 ARG A N 1
ATOM 899 C CA . ARG A 1 114 ? 0.938 -8.857 2.129 1.00 94.06 114 ARG A CA 1
ATOM 900 C C . ARG A 1 114 ? 1.337 -9.279 0.718 1.00 94.06 114 ARG A C 1
ATOM 902 O O . ARG A 1 114 ? 2.372 -8.830 0.237 1.00 94.06 114 ARG A O 1
ATOM 909 N N . LEU A 1 115 ? 0.483 -10.041 0.036 1.00 93.94 115 LEU A N 1
ATOM 910 C CA . LEU A 1 115 ? 0.723 -10.476 -1.345 1.00 93.94 115 LEU A CA 1
ATOM 911 C C . LEU A 1 115 ? 0.826 -9.284 -2.312 1.00 93.94 115 LEU A C 1
ATOM 913 O O . LEU A 1 115 ? 1.725 -9.226 -3.150 1.00 93.94 115 LEU A O 1
ATOM 917 N N . ASN A 1 116 ? -0.049 -8.287 -2.159 1.00 94.81 116 ASN A N 1
ATOM 918 C CA . ASN A 1 116 ? -0.035 -7.089 -2.997 1.00 94.81 116 ASN A CA 1
ATOM 919 C C . ASN A 1 116 ? 1.176 -6.189 -2.729 1.00 94.81 116 ASN A C 1
ATOM 921 O O . ASN A 1 116 ? 1.626 -5.516 -3.651 1.00 94.81 116 ASN A O 1
ATOM 925 N N . LYS A 1 117 ? 1.713 -6.159 -1.501 1.00 95.88 117 LYS A N 1
ATOM 926 C CA . LYS A 1 117 ? 2.875 -5.325 -1.162 1.00 95.88 117 LYS A CA 1
ATOM 927 C C . LYS A 1 117 ? 4.096 -5.719 -1.987 1.00 95.88 117 LYS A C 1
ATOM 929 O O . LYS A 1 117 ? 4.708 -4.857 -2.610 1.00 95.88 117 LYS A O 1
ATOM 934 N N . GLU A 1 118 ? 4.431 -7.006 -2.002 1.00 92.12 118 GLU A N 1
ATOM 935 C CA . GLU A 1 118 ? 5.588 -7.504 -2.752 1.00 92.12 118 GLU A CA 1
ATOM 936 C C . GLU A 1 118 ? 5.385 -7.356 -4.258 1.00 92.12 118 GLU A C 1
ATOM 938 O O . GLU A 1 118 ? 6.299 -6.922 -4.959 1.00 92.12 118 GLU A O 1
ATOM 943 N N . ARG A 1 119 ? 4.173 -7.646 -4.752 1.00 92.38 119 ARG A N 1
ATOM 944 C CA . ARG A 1 119 ? 3.837 -7.470 -6.167 1.00 92.38 119 ARG A CA 1
ATOM 945 C C . ARG A 1 119 ? 3.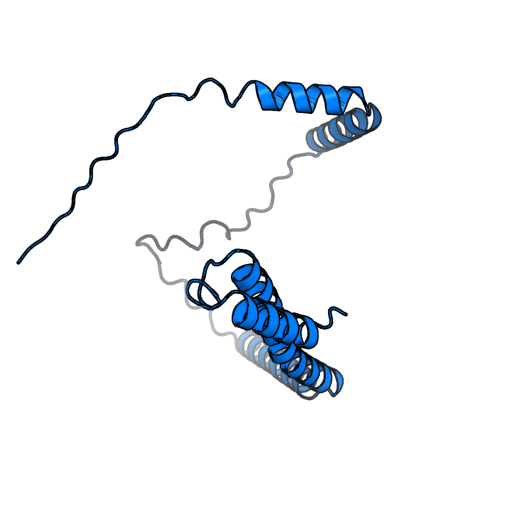970 -6.007 -6.600 1.00 92.38 119 ARG A C 1
ATOM 947 O O . ARG A 1 119 ? 4.716 -5.723 -7.530 1.00 92.38 119 ARG A O 1
ATOM 954 N N . ASN A 1 120 ? 3.341 -5.074 -5.882 1.00 93.56 120 ASN A N 1
ATOM 955 C CA . ASN A 1 120 ? 3.428 -3.646 -6.195 1.00 93.56 120 ASN A CA 1
ATOM 956 C C . ASN A 1 120 ? 4.859 -3.120 -6.088 1.00 93.56 120 ASN A C 1
ATOM 958 O O . ASN A 1 120 ? 5.247 -2.268 -6.883 1.00 93.56 120 ASN A O 1
ATOM 962 N N . GLN A 1 121 ? 5.645 -3.596 -5.118 1.00 92.75 121 GLN A N 1
ATOM 963 C CA . GLN A 1 121 ? 7.043 -3.198 -4.994 1.00 92.75 121 GLN A CA 1
ATOM 964 C C . GLN A 1 121 ? 7.843 -3.609 -6.236 1.00 92.75 121 GLN A C 1
ATOM 966 O O . GLN A 1 121 ? 8.564 -2.773 -6.777 1.00 92.75 121 GLN A O 1
ATOM 971 N N . ARG A 1 122 ? 7.679 -4.848 -6.718 1.00 90.44 122 ARG A N 1
ATOM 972 C CA . ARG A 1 122 ? 8.339 -5.332 -7.942 1.00 90.44 122 ARG A CA 1
ATOM 973 C C . ARG A 1 122 ? 7.873 -4.572 -9.179 1.00 90.44 122 ARG A C 1
ATOM 975 O O . ARG A 1 122 ? 8.704 -4.006 -9.870 1.00 90.44 122 A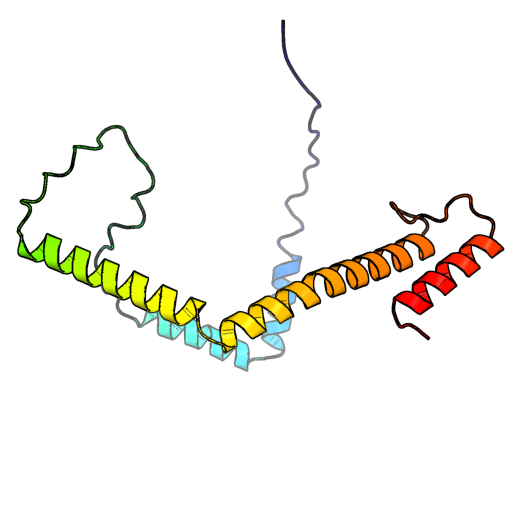RG A O 1
ATOM 982 N N . GLU A 1 123 ? 6.563 -4.448 -9.387 1.00 91.62 123 GLU A N 1
ATOM 983 C CA . GLU A 1 123 ? 5.998 -3.698 -10.522 1.00 91.62 123 GLU A CA 1
ATOM 984 C C . GLU A 1 123 ? 6.490 -2.244 -10.558 1.00 91.62 123 GLU A C 1
ATOM 986 O O . GLU A 1 123 ? 6.765 -1.682 -11.618 1.00 91.62 123 GLU A O 1
ATOM 991 N N . THR A 1 124 ? 6.602 -1.618 -9.387 1.00 91.88 124 THR A N 1
ATOM 992 C CA . THR A 1 124 ? 7.101 -0.249 -9.258 1.00 91.88 124 THR A CA 1
ATOM 993 C C . THR A 1 124 ? 8.584 -0.183 -9.613 1.00 91.88 124 THR A C 1
ATOM 995 O O . THR A 1 124 ? 8.975 0.656 -10.422 1.00 91.88 124 THR A O 1
ATOM 998 N N . GLN A 1 125 ? 9.403 -1.083 -9.061 1.00 90.19 125 GLN A N 1
ATOM 999 C CA . GLN A 1 125 ? 10.830 -1.172 -9.378 1.00 90.19 125 GLN A CA 1
ATOM 1000 C C . GLN A 1 125 ? 11.066 -1.440 -10.866 1.00 90.19 125 GLN A C 1
ATOM 1002 O O . GLN A 1 125 ? 11.861 -0.732 -11.473 1.00 90.19 125 GLN A O 1
ATOM 1007 N N . ASP A 1 126 ? 10.330 -2.371 -11.473 1.00 91.44 126 ASP A N 1
ATOM 1008 C CA . ASP A 1 126 ? 10.441 -2.701 -12.895 1.00 91.44 126 ASP A CA 1
ATOM 1009 C C . ASP A 1 126 ? 10.094 -1.493 -13.783 1.00 91.44 126 ASP A C 1
ATOM 1011 O O . ASP A 1 126 ? 10.819 -1.202 -14.733 1.00 91.44 126 ASP A O 1
ATOM 1015 N N . LYS A 1 127 ? 9.056 -0.712 -13.439 1.00 90.25 127 LYS A N 1
ATOM 1016 C CA . LYS A 1 127 ? 8.716 0.540 -14.147 1.00 90.25 127 LYS A CA 1
ATOM 1017 C C . LYS A 1 127 ? 9.816 1.597 -14.041 1.00 90.25 127 LYS A C 1
ATOM 1019 O O . LYS A 1 127 ? 10.122 2.264 -15.031 1.00 90.25 127 LYS A O 1
ATOM 1024 N N . TYR A 1 128 ? 10.403 1.770 -12.857 1.00 90.81 128 TYR A N 1
ATOM 1025 C CA . TYR A 1 128 ? 11.519 2.701 -12.670 1.00 90.81 128 TYR A CA 1
ATOM 1026 C C . TYR A 1 128 ? 12.781 2.226 -13.389 1.00 90.81 128 TYR A C 1
ATOM 1028 O O . TYR A 1 128 ? 13.479 3.044 -13.979 1.00 90.81 128 TYR A O 1
ATOM 1036 N N . CYS A 1 129 ? 13.040 0.921 -13.389 1.00 90.88 129 CYS A N 1
ATOM 1037 C CA . CYS A 1 129 ? 14.184 0.309 -14.048 1.00 90.88 129 CYS A CA 1
ATOM 1038 C C . CYS A 1 129 ? 14.070 0.417 -15.573 1.00 90.88 129 CYS A C 1
ATOM 1040 O O . CYS A 1 129 ? 15.032 0.806 -16.224 1.00 90.88 129 CYS A O 1
ATOM 1042 N N . LEU A 1 130 ? 12.876 0.183 -16.132 1.00 90.00 130 LEU A N 1
ATOM 1043 C CA . LEU A 1 130 ? 12.596 0.357 -17.558 1.00 90.00 130 LEU A CA 1
ATOM 1044 C C . LEU A 1 130 ? 12.844 1.803 -18.001 1.00 90.00 130 LEU A C 1
ATOM 1046 O O . LEU A 1 130 ? 13.596 2.045 -18.942 1.00 90.00 130 LEU A O 1
ATOM 1050 N N . ARG A 1 131 ? 12.283 2.773 -17.271 1.00 89.19 131 ARG A N 1
ATOM 1051 C CA . ARG A 1 131 ? 12.533 4.194 -17.541 1.00 89.19 131 ARG A CA 1
ATOM 1052 C C . ARG A 1 131 ? 14.008 4.559 -17.326 1.00 89.19 131 ARG A C 1
ATOM 1054 O O . ARG A 1 131 ? 14.555 5.343 -18.084 1.00 89.19 131 ARG A O 1
ATOM 1061 N N . GLY A 1 132 ? 14.677 4.006 -16.320 1.00 89.81 132 GLY A N 1
ATOM 1062 C CA . GLY A 1 132 ? 16.105 4.246 -16.088 1.00 89.81 132 GLY A CA 1
ATOM 1063 C C . GLY A 1 132 ? 16.982 3.731 -17.232 1.00 89.81 132 GLY A C 1
ATOM 1064 O O . GLY A 1 132 ? 17.882 4.438 -17.680 1.00 89.81 132 GLY A O 1
ATOM 1065 N N . ALA A 1 133 ? 16.671 2.543 -17.753 1.00 88.44 133 ALA A N 1
ATOM 1066 C CA . ALA A 1 133 ? 17.369 1.921 -18.873 1.00 88.44 133 ALA A CA 1
ATOM 1067 C C . ALA A 1 133 ? 17.177 2.700 -20.185 1.00 88.44 133 ALA A C 1
ATOM 1069 O O . ALA A 1 133 ? 18.135 2.908 -20.924 1.00 88.44 133 ALA A O 1
ATOM 1070 N N . GLU A 1 134 ? 15.964 3.198 -20.448 1.00 84.19 134 GLU A N 1
ATOM 1071 C CA . GLU A 1 134 ? 15.666 4.020 -21.632 1.00 84.19 134 GLU A CA 1
ATOM 1072 C C . GLU A 1 134 ? 16.445 5.343 -21.645 1.00 84.19 134 GLU A C 1
ATOM 1074 O O . GLU A 1 134 ? 16.904 5.788 -22.695 1.00 84.19 134 GLU A O 1
ATOM 1079 N N . TRP A 1 135 ? 16.606 5.971 -20.477 1.00 83.25 135 TRP A N 1
ATOM 1080 C CA . TRP A 1 135 ? 17.235 7.289 -20.348 1.00 83.25 135 TRP A CA 1
ATOM 1081 C C . TRP A 1 135 ? 18.721 7.216 -19.960 1.00 83.25 135 TRP A C 1
ATOM 1083 O O . TRP A 1 135 ? 19.406 8.236 -19.982 1.00 83.25 135 TRP A O 1
ATOM 1093 N N . GLY A 1 136 ? 19.233 6.030 -19.619 1.00 81.69 136 GLY A N 1
ATOM 1094 C CA . GLY A 1 136 ? 20.630 5.801 -19.242 1.00 81.69 136 GLY A CA 1
ATOM 1095 C C . GLY A 1 136 ? 21.019 6.309 -17.848 1.00 81.69 136 GLY A C 1
ATOM 1096 O O . GLY A 1 136 ? 22.208 6.413 -17.553 1.00 81.69 136 GLY A O 1
ATOM 1097 N N . VAL A 1 137 ? 20.063 6.610 -16.962 1.00 79.50 137 VAL A N 1
ATOM 1098 C CA . VAL A 1 137 ? 20.327 7.241 -15.652 1.00 79.50 137 VAL A CA 1
ATOM 1099 C C . VAL A 1 137 ? 19.807 6.375 -14.497 1.00 79.50 137 VAL A C 1
ATOM 1101 O O . VAL A 1 137 ? 18.679 5.888 -14.542 1.00 79.50 137 VAL A O 1
ATOM 1104 N N . GLY A 1 138 ? 20.609 6.238 -13.430 1.00 81.69 138 GLY A N 1
ATOM 1105 C CA . GLY A 1 138 ? 20.230 5.592 -12.163 1.00 81.69 138 GLY A CA 1
ATOM 1106 C C . GLY A 1 138 ? 20.800 4.183 -11.958 1.00 81.69 138 GLY A C 1
ATOM 1107 O O . GLY A 1 138 ? 21.667 3.738 -12.705 1.00 81.69 138 GLY A O 1
ATOM 1108 N N . ASP A 1 139 ? 20.289 3.478 -10.945 1.00 80.06 139 ASP A N 1
ATOM 1109 C CA . ASP A 1 139 ? 20.779 2.151 -10.517 1.00 80.06 139 ASP A CA 1
ATOM 1110 C C . ASP A 1 139 ? 20.541 1.033 -11.556 1.00 80.06 139 ASP A C 1
ATOM 1112 O O . ASP A 1 139 ? 21.170 -0.019 -11.494 1.00 80.06 139 ASP A O 1
ATOM 1116 N N . CYS A 1 140 ? 19.661 1.275 -12.535 1.00 84.75 140 CYS A N 1
ATOM 1117 C CA . CYS A 1 140 ? 19.393 0.406 -13.690 1.00 84.75 140 CYS A CA 1
ATOM 1118 C C . CYS A 1 140 ? 19.966 0.960 -15.009 1.00 84.75 140 CYS A C 1
ATOM 1120 O O . CYS A 1 140 ? 19.453 0.664 -16.089 1.00 84.75 140 CYS A O 1
ATOM 1122 N N . SER A 1 141 ? 20.976 1.828 -14.939 1.00 81.31 141 SER A N 1
ATOM 1123 C CA . SER A 1 141 ? 21.578 2.428 -16.126 1.00 81.31 141 SER A CA 1
ATOM 1124 C C . SER A 1 141 ? 22.247 1.375 -17.011 1.00 81.31 141 SER A C 1
ATOM 1126 O O . SER A 1 141 ? 23.045 0.561 -16.554 1.00 81.31 141 SER A O 1
ATOM 1128 N N . THR A 1 142 ? 21.971 1.446 -18.310 1.00 81.75 142 THR A N 1
ATOM 1129 C CA . THR A 1 142 ? 22.662 0.672 -19.350 1.00 81.75 142 THR A CA 1
ATOM 1130 C C . THR A 1 142 ? 23.826 1.460 -19.969 1.00 81.75 142 THR A C 1
ATOM 1132 O O . THR A 1 142 ? 24.244 1.196 -21.099 1.00 81.75 142 THR A O 1
ATOM 1135 N N . GLN A 1 143 ? 24.317 2.501 -19.289 1.00 79.56 143 GLN A N 1
ATOM 1136 C CA . GLN A 1 143 ? 25.426 3.325 -19.764 1.00 79.56 143 GLN A CA 1
ATOM 1137 C C . GLN A 1 143 ? 26.714 2.485 -19.773 1.00 79.56 143 GLN A C 1
ATOM 1139 O O . GLN A 1 143 ? 27.181 2.041 -18.730 1.00 79.56 143 GLN A O 1
ATOM 1144 N N . GLY A 1 144 ? 27.288 2.267 -20.959 1.00 80.25 144 GLY A N 1
ATOM 1145 C CA . GLY A 1 144 ? 28.486 1.435 -21.143 1.00 80.25 144 GLY A CA 1
ATOM 1146 C C . GLY A 1 144 ? 28.218 0.012 -21.649 1.00 80.25 144 GLY A C 1
ATOM 1147 O O . GLY A 1 144 ? 29.177 -0.709 -21.905 1.00 80.25 144 GLY A O 1
ATOM 1148 N N . MET A 1 145 ? 26.954 -0.379 -21.841 1.00 81.94 145 MET A N 1
ATOM 1149 C CA . MET A 1 145 ? 26.586 -1.598 -22.578 1.00 81.94 145 MET A CA 1
ATOM 1150 C C . MET A 1 145 ? 26.641 -1.358 -24.097 1.00 81.94 145 MET A C 1
ATOM 1152 O O . MET A 1 145 ? 26.528 -0.211 -24.547 1.00 81.94 145 MET A O 1
ATOM 1156 N N . THR A 1 146 ? 26.808 -2.423 -24.891 1.00 88.12 146 THR A N 1
ATOM 1157 C CA . THR A 1 146 ? 26.652 -2.337 -26.354 1.00 88.12 146 THR A CA 1
ATOM 1158 C C . THR A 1 146 ? 25.197 -2.021 -26.713 1.00 88.12 146 THR A C 1
ATOM 1160 O O . THR A 1 146 ? 24.297 -2.148 -25.879 1.00 88.12 146 THR A O 1
ATOM 1163 N N . GLN A 1 147 ? 24.952 -1.544 -27.936 1.00 85.00 147 GLN A N 1
ATOM 1164 C CA . GLN A 1 147 ? 23.599 -1.173 -28.357 1.00 85.00 147 GLN A CA 1
ATOM 1165 C C . GLN A 1 147 ? 22.669 -2.394 -28.322 1.00 85.00 147 GLN A C 1
ATOM 1167 O O . GLN A 1 147 ? 21.535 -2.293 -27.862 1.00 85.00 147 GLN A O 1
ATOM 1172 N N . GLU A 1 148 ? 23.199 -3.544 -28.725 1.00 86.12 148 GLU A N 1
ATOM 1173 C CA . GLU A 1 148 ? 22.521 -4.830 -28.770 1.00 86.12 148 GLU A CA 1
ATOM 1174 C C . GLU A 1 148 ? 22.1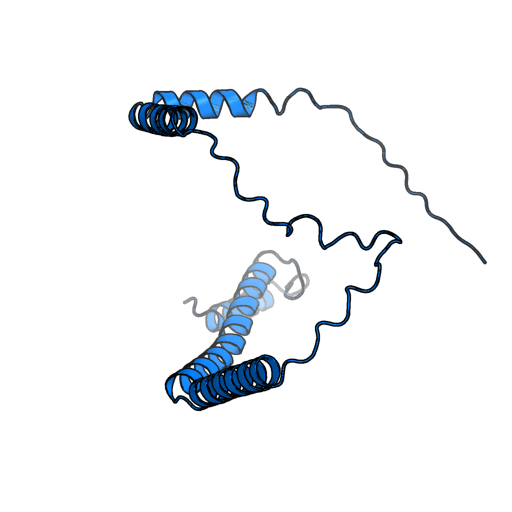48 -5.319 -27.362 1.00 86.12 148 GLU A C 1
ATOM 1176 O O . GLU A 1 148 ? 20.986 -5.642 -27.110 1.00 86.12 148 GLU A O 1
ATOM 1181 N N . ASP A 1 149 ? 23.094 -5.280 -26.416 1.00 85.75 149 ASP A N 1
ATOM 1182 C CA . ASP A 1 149 ? 22.850 -5.712 -25.032 1.00 85.75 149 ASP A CA 1
ATOM 1183 C C . ASP A 1 149 ? 21.824 -4.808 -24.323 1.00 85.75 149 ASP A C 1
ATOM 1185 O O . ASP A 1 149 ? 21.047 -5.250 -23.472 1.00 85.75 149 ASP A O 1
ATOM 1189 N N . ARG A 1 150 ? 21.816 -3.515 -24.667 1.00 86.94 150 ARG A N 1
ATOM 1190 C CA . ARG A 1 150 ? 20.872 -2.528 -24.131 1.00 86.94 150 ARG A CA 1
ATOM 1191 C C . ARG A 1 150 ? 19.442 -2.844 -24.560 1.00 86.94 150 ARG A C 1
ATOM 1193 O O . ARG A 1 150 ? 18.532 -2.832 -23.731 1.00 86.94 150 ARG A O 1
ATOM 1200 N N . ASP A 1 151 ? 19.253 -3.138 -25.842 1.00 88.44 151 ASP A N 1
ATOM 1201 C CA . ASP A 1 151 ? 17.944 -3.433 -26.419 1.00 88.44 151 ASP A CA 1
ATOM 1202 C C . ASP A 1 151 ? 17.423 -4.796 -25.933 1.00 88.44 151 ASP A C 1
ATOM 1204 O O . ASP A 1 151 ? 16.234 -4.931 -25.621 1.00 88.44 151 ASP A O 1
ATOM 1208 N N . GLU A 1 152 ? 18.309 -5.783 -25.752 1.00 90.31 152 GLU A N 1
ATOM 1209 C CA . GLU A 1 152 ? 17.970 -7.060 -25.120 1.00 90.31 152 GLU A CA 1
ATOM 1210 C C . GLU A 1 152 ? 17.504 -6.861 -23.668 1.00 90.31 152 GLU A C 1
ATOM 1212 O O . GLU A 1 152 ? 16.435 -7.354 -23.286 1.00 90.31 152 GLU A O 1
ATOM 1217 N N . PHE A 1 153 ? 18.238 -6.077 -22.874 1.00 88.06 153 PHE A N 1
ATOM 1218 C CA . PHE A 1 153 ? 17.883 -5.771 -21.487 1.00 88.06 153 PHE A CA 1
ATOM 1219 C C . PHE A 1 153 ? 16.545 -5.026 -21.375 1.00 88.06 153 PHE A C 1
ATOM 1221 O O . PHE A 1 153 ? 15.680 -5.404 -20.580 1.00 88.06 153 PHE A O 1
ATOM 1228 N N . VAL A 1 154 ? 16.317 -4.017 -22.220 1.00 88.94 154 VAL A N 1
ATOM 1229 C CA . VAL A 1 154 ? 15.040 -3.290 -22.279 1.00 88.94 154 VAL A CA 1
ATOM 1230 C C . VAL A 1 154 ? 13.897 -4.223 -22.692 1.00 88.94 154 VAL A C 1
ATOM 1232 O O . VAL A 1 154 ? 12.818 -4.158 -22.101 1.00 88.94 154 VAL A O 1
ATOM 1235 N N . SER A 1 155 ? 14.117 -5.141 -23.641 1.00 89.38 155 SER A N 1
ATOM 1236 C CA . SER A 1 155 ? 13.104 -6.132 -24.038 1.00 89.38 155 SER A CA 1
ATOM 1237 C C . SER A 1 155 ? 12.739 -7.084 -22.891 1.00 89.38 155 SER A C 1
ATOM 1239 O O . SER A 1 155 ? 11.570 -7.430 -22.705 1.00 89.38 155 SER A O 1
ATOM 1241 N N . MET A 1 156 ? 13.723 -7.464 -22.070 1.00 88.88 156 MET A N 1
ATOM 1242 C CA . MET A 1 156 ? 13.516 -8.295 -20.889 1.00 88.88 156 MET A CA 1
ATOM 1243 C C . MET A 1 156 ? 12.689 -7.560 -19.827 1.00 88.88 156 MET A C 1
ATOM 1245 O O . MET A 1 156 ? 11.795 -8.157 -19.224 1.00 88.88 156 MET A O 1
ATOM 1249 N N . LEU A 1 157 ? 12.955 -6.269 -19.611 1.00 88.31 157 LEU A N 1
ATOM 1250 C CA . LEU A 1 157 ? 12.203 -5.435 -18.671 1.00 88.31 157 LEU A CA 1
ATOM 1251 C C . LEU A 1 157 ? 10.770 -5.165 -19.147 1.00 88.31 157 LEU A C 1
ATOM 1253 O O . LEU A 1 157 ? 9.848 -5.242 -18.337 1.00 88.31 157 LEU A O 1
ATOM 1257 N N . LYS A 1 158 ? 10.554 -4.933 -20.449 1.00 88.19 158 LYS A N 1
ATOM 1258 C CA . LYS A 1 158 ? 9.208 -4.776 -21.034 1.00 88.19 158 LYS A CA 1
ATOM 1259 C C . LYS A 1 158 ? 8.348 -6.023 -20.825 1.00 88.19 158 LYS A C 1
ATOM 1261 O O . LYS A 1 158 ? 7.235 -5.910 -20.313 1.00 88.19 158 LYS A O 1
ATOM 1266 N N . LYS A 1 159 ? 8.921 -7.211 -21.063 1.00 88.44 159 LYS A N 1
ATOM 1267 C CA . LYS A 1 159 ? 8.262 -8.502 -20.791 1.00 88.44 159 LYS A CA 1
ATOM 1268 C C . LYS A 1 159 ? 7.867 -8.676 -19.321 1.00 88.44 159 LYS A C 1
ATOM 1270 O O . LYS A 1 159 ? 6.810 -9.231 -19.043 1.00 88.44 159 LYS A O 1
ATOM 1275 N N . ARG A 1 160 ? 8.686 -8.207 -18.368 1.00 86.06 160 ARG A N 1
ATOM 1276 C CA . ARG A 1 160 ? 8.351 -8.256 -16.928 1.00 86.06 160 ARG A CA 1
ATOM 1277 C C . ARG A 1 160 ? 7.297 -7.229 -16.527 1.00 86.06 160 ARG A C 1
ATOM 1279 O O . ARG A 1 160 ? 6.445 -7.533 -15.701 1.00 86.06 160 ARG A O 1
ATOM 1286 N N . ALA A 1 161 ? 7.338 -6.041 -17.124 1.00 84.00 161 ALA A N 1
ATOM 1287 C CA . ALA A 1 161 ? 6.395 -4.960 -16.855 1.00 84.00 161 ALA A CA 1
ATOM 1288 C C . ALA A 1 161 ? 5.007 -5.175 -17.496 1.00 84.00 161 ALA A C 1
ATOM 1290 O O . ALA A 1 161 ? 4.124 -4.338 -17.306 1.00 84.00 161 ALA A O 1
ATOM 1291 N N . GLY A 1 162 ? 4.810 -6.273 -18.238 1.00 76.19 162 GLY A N 1
ATOM 1292 C CA . GLY A 1 162 ? 3.557 -6.580 -18.933 1.00 76.19 162 GLY A CA 1
ATOM 1293 C C . GLY A 1 162 ? 3.294 -5.675 -20.139 1.00 76.19 162 GLY A C 1
ATOM 1294 O O . GLY A 1 162 ? 2.137 -5.468 -20.493 1.00 76.19 162 GLY A O 1
ATOM 1295 N N . GLY A 1 163 ? 4.348 -5.087 -20.713 1.00 67.00 163 GLY A N 1
ATOM 1296 C CA . GLY A 1 163 ? 4.277 -4.373 -21.983 1.00 67.00 163 GLY A CA 1
ATOM 1297 C C . GLY A 1 163 ? 4.615 -5.325 -23.123 1.00 67.00 163 GLY A C 1
ATOM 1298 O O . GLY A 1 163 ? 5.727 -5.858 -23.145 1.00 67.00 163 GLY A O 1
ATOM 1299 N N . ASP A 1 164 ? 3.654 -5.526 -24.024 1.00 45.50 164 ASP A N 1
ATOM 1300 C CA . ASP A 1 164 ? 3.840 -6.232 -25.298 1.00 45.50 164 ASP A CA 1
ATOM 1301 C C . ASP A 1 164 ? 4.731 -5.425 -26.259 1.00 45.50 164 ASP A C 1
ATOM 1303 O O . ASP A 1 164 ? 4.518 -4.193 -26.386 1.00 45.50 164 ASP A O 1
#